Protein AF-A6EDP5-F1 (afdb_monomer_lite)

Structure (mmCIF, N/CA/C/O backbone):
data_AF-A6EDP5-F1
#
_entry.id   AF-A6EDP5-F1
#
loop_
_atom_site.group_PDB
_atom_site.id
_atom_site.type_symbol
_atom_site.label_atom_id
_atom_site.label_alt_id
_atom_site.label_comp_id
_atom_site.label_asym_id
_atom_site.label_entity_id
_atom_site.label_seq_id
_atom_site.pdbx_PDB_ins_code
_atom_site.Cartn_x
_atom_site.Cartn_y
_atom_site.Cartn_z
_atom_site.occupancy
_atom_site.B_iso_or_equiv
_atom_site.auth_seq_id
_atom_site.auth_comp_id
_atom_site.auth_asym_id
_atom_site.auth_atom_id
_atom_site.pdbx_PDB_model_num
ATOM 1 N N . MET A 1 1 ? -1.389 -6.671 48.870 1.00 50.72 1 MET A N 1
ATOM 2 C CA . MET A 1 1 ? -2.354 -5.549 48.772 1.00 50.72 1 MET A CA 1
ATOM 3 C C . MET A 1 1 ? -3.560 -5.818 47.858 1.00 50.72 1 MET A C 1
ATOM 5 O O . MET A 1 1 ? -4.533 -5.101 47.993 1.00 50.72 1 MET A O 1
ATOM 9 N N . SER A 1 2 ? -3.589 -6.879 47.038 1.00 59.62 2 SER A N 1
ATOM 10 C CA . SER A 1 2 ? -4.654 -7.112 46.032 1.00 59.62 2 SER A CA 1
ATOM 11 C C . SER A 1 2 ? -6.029 -7.586 46.565 1.00 59.62 2 SER A C 1
ATOM 13 O O . SER A 1 2 ? -7.015 -7.575 45.835 1.00 59.62 2 SER A O 1
ATOM 15 N N . ASN A 1 3 ? -6.148 -7.997 47.836 1.00 60.81 3 ASN A N 1
ATOM 16 C CA . ASN A 1 3 ? -7.415 -8.543 48.358 1.00 60.81 3 ASN A CA 1
ATOM 17 C C . ASN A 1 3 ? -8.449 -7.474 48.764 1.00 60.81 3 ASN A C 1
ATOM 19 O O . ASN A 1 3 ? -9.645 -7.742 48.697 1.00 60.81 3 ASN A O 1
ATOM 23 N N . LYS A 1 4 ? -8.019 -6.256 49.133 1.00 60.88 4 LYS A N 1
ATOM 24 C CA . LYS A 1 4 ? -8.944 -5.161 49.494 1.00 60.88 4 LYS A CA 1
ATOM 25 C C . LYS A 1 4 ? -9.646 -4.568 48.274 1.00 60.88 4 LYS A C 1
ATOM 27 O O . LYS A 1 4 ? -10.831 -4.266 48.337 1.00 60.88 4 LYS A O 1
ATOM 32 N N . GLU A 1 5 ? -8.931 -4.465 47.158 1.00 62.06 5 GLU A N 1
ATOM 33 C CA . GLU A 1 5 ? -9.486 -4.000 45.883 1.00 62.06 5 GLU A CA 1
ATOM 34 C C . GLU A 1 5 ? -10.570 -4.957 45.377 1.00 62.06 5 GLU A C 1
ATOM 36 O O . GLU A 1 5 ? -11.629 -4.523 44.935 1.00 62.06 5 GLU A O 1
ATOM 41 N N . LYS A 1 6 ? -10.353 -6.270 45.539 1.00 58.09 6 LYS A N 1
ATOM 42 C CA . LYS A 1 6 ? -11.328 -7.298 45.162 1.00 58.09 6 LYS A CA 1
ATOM 43 C C . LYS A 1 6 ? -12.625 -7.233 45.972 1.00 58.09 6 LYS A C 1
ATOM 45 O O . LYS A 1 6 ? -13.688 -7.395 45.384 1.00 58.09 6 LYS A O 1
ATOM 50 N N . MET A 1 7 ? -12.562 -6.956 47.279 1.00 61.91 7 MET A N 1
ATOM 51 C CA . MET A 1 7 ? -13.770 -6.765 48.100 1.00 61.91 7 MET A CA 1
ATOM 52 C C . MET A 1 7 ? 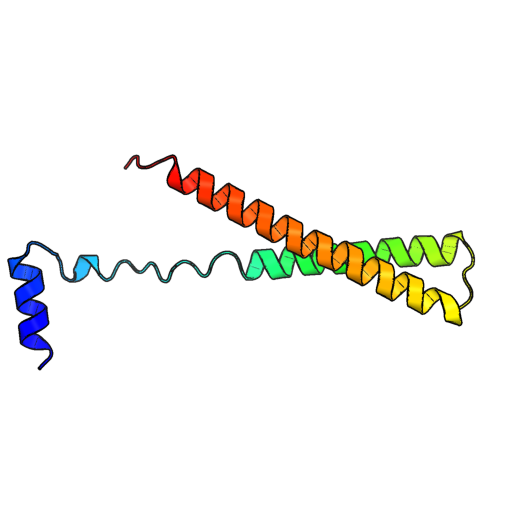-14.52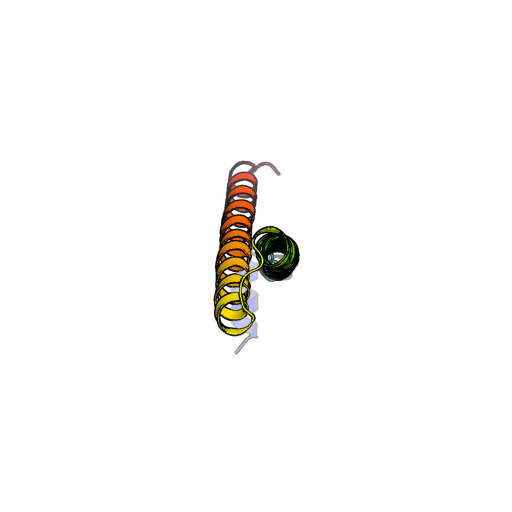5 -5.479 47.747 1.00 61.91 7 MET A C 1
ATOM 54 O O . MET A 1 7 ? -15.747 -5.508 47.646 1.00 61.91 7 MET A O 1
ATOM 58 N N . ALA A 1 8 ? -13.811 -4.378 47.485 1.00 63.31 8 ALA A N 1
ATOM 59 C CA . ALA A 1 8 ? -14.431 -3.091 47.161 1.00 63.31 8 ALA A CA 1
ATOM 60 C C . ALA A 1 8 ? -15.204 -3.091 45.824 1.00 63.31 8 ALA A C 1
ATOM 62 O O . ALA A 1 8 ? -16.061 -2.231 45.614 1.00 63.31 8 ALA A O 1
ATOM 63 N N . MET A 1 9 ? -14.901 -4.028 44.917 1.00 61.12 9 MET A N 1
ATOM 64 C CA . MET A 1 9 ? -15.670 -4.241 43.683 1.00 61.12 9 MET A CA 1
ATOM 65 C C . MET A 1 9 ? -16.977 -5.002 43.946 1.00 61.12 9 MET A C 1
ATOM 67 O O . MET A 1 9 ? -18.020 -4.601 43.437 1.00 61.12 9 MET A O 1
ATOM 71 N N . ILE A 1 10 ? -16.944 -6.025 44.806 1.00 59.75 10 ILE A N 1
ATOM 72 C CA . ILE A 1 10 ? -18.125 -6.826 45.173 1.00 59.75 10 ILE A CA 1
ATOM 73 C C . ILE A 1 10 ? -19.145 -5.965 45.940 1.00 59.75 10 ILE A C 1
ATOM 75 O O . ILE A 1 10 ? -20.340 -6.029 45.669 1.00 59.75 10 ILE A O 1
ATOM 79 N N . GLU A 1 11 ? -18.677 -5.090 46.836 1.00 59.25 11 GLU A N 1
ATOM 80 C CA . GLU A 1 11 ? -19.526 -4.165 47.612 1.00 59.25 11 GLU A CA 1
ATOM 81 C C . GLU A 1 11 ? -20.193 -3.075 46.753 1.00 59.25 11 GLU A C 1
ATOM 83 O O . GLU A 1 11 ? -21.225 -2.527 47.130 1.00 59.25 11 GLU A O 1
ATOM 88 N N . ARG A 1 12 ? -19.631 -2.778 45.572 1.00 58.50 12 ARG A N 1
ATOM 89 C CA . ARG A 1 12 ? -20.214 -1.863 44.575 1.00 58.50 12 ARG A CA 1
ATOM 90 C C . ARG A 1 12 ? -21.199 -2.550 43.617 1.00 58.50 12 ARG A C 1
ATOM 92 O O . ARG A 1 12 ? -21.653 -1.909 42.675 1.00 58.50 12 ARG A O 1
ATOM 99 N N . GLY A 1 13 ? -21.522 -3.831 43.833 1.00 53.59 13 GLY A N 1
ATOM 100 C CA . GLY A 1 13 ? -22.381 -4.616 42.938 1.00 53.59 13 GLY A CA 1
ATOM 101 C C . GLY A 1 13 ? -21.723 -4.953 41.595 1.00 53.59 13 GLY A C 1
ATOM 102 O O . GLY A 1 13 ? -22.411 -5.336 40.653 1.00 53.59 13 GLY A O 1
ATOM 103 N N . LEU A 1 14 ? -20.399 -4.793 41.491 1.00 56.78 14 LEU A N 1
ATOM 104 C CA . LEU A 1 14 ? -19.628 -5.141 40.304 1.00 56.78 14 LEU A CA 1
ATOM 105 C C . LEU A 1 14 ? -19.074 -6.551 40.488 1.00 56.78 14 LEU A C 1
ATOM 107 O O . LEU A 1 14 ? -18.115 -6.778 41.229 1.00 56.78 14 LEU A O 1
ATOM 111 N N . ASP A 1 15 ? -19.697 -7.503 39.801 1.00 56.62 15 ASP A N 1
ATOM 112 C CA . ASP A 1 15 ? -19.228 -8.878 39.729 1.00 56.62 15 ASP A CA 1
ATOM 113 C C . ASP A 1 15 ? -17.769 -8.907 39.224 1.00 56.62 15 ASP A C 1
ATOM 115 O O . ASP A 1 15 ? -17.494 -8.442 38.113 1.00 56.62 15 ASP A O 1
ATOM 119 N N . PRO A 1 16 ? -16.801 -9.475 39.967 1.00 50.28 16 PRO A N 1
ATOM 120 C CA . PRO A 1 16 ? -15.413 -9.598 39.510 1.00 50.28 16 PRO A CA 1
ATOM 121 C C . PRO A 1 16 ? -15.265 -10.557 38.312 1.00 50.28 16 PRO A C 1
ATOM 123 O O . PRO A 1 16 ? -14.209 -10.601 37.678 1.00 50.28 16 PRO A O 1
ATOM 126 N N . ILE A 1 17 ? -16.324 -11.304 37.975 1.00 51.50 17 ILE A N 1
ATOM 127 C CA . ILE A 1 17 ? -16.461 -12.101 36.745 1.00 51.50 17 ILE A CA 1
ATOM 128 C C . ILE A 1 17 ? -16.896 -11.228 35.550 1.00 51.50 17 ILE A C 1
ATOM 130 O O . ILE A 1 17 ? -16.655 -11.593 34.402 1.00 51.50 17 ILE A O 1
ATOM 134 N N . GLY A 1 18 ? -17.441 -10.036 35.794 1.00 46.34 18 GLY A N 1
ATOM 135 C CA . GLY A 1 18 ? -17.797 -9.044 34.778 1.00 46.34 18 GLY A CA 1
ATOM 136 C C . GLY A 1 18 ? -16.631 -8.177 34.297 1.00 46.34 18 GLY A C 1
ATOM 137 O O . GLY A 1 18 ? -16.857 -7.291 33.484 1.00 46.34 18 GLY A O 1
ATOM 138 N N . LEU A 1 19 ? -15.405 -8.420 34.783 1.00 48.62 19 LEU A N 1
ATOM 139 C CA . LEU A 1 19 ? -14.165 -7.858 34.222 1.00 48.62 19 LEU A CA 1
ATOM 140 C C . LEU A 1 19 ? -13.330 -8.918 33.473 1.00 48.62 19 LEU A C 1
ATOM 142 O O . LEU A 1 19 ? -12.227 -8.643 33.000 1.00 48.62 19 LEU A O 1
ATOM 146 N N . LYS A 1 20 ? -13.860 -10.149 33.383 1.00 43.41 20 LYS A N 1
ATOM 147 C CA . LYS A 1 20 ? -13.320 -11.268 32.596 1.00 43.41 20 LYS A CA 1
ATOM 148 C C . LYS A 1 20 ? -14.245 -11.644 31.430 1.00 43.41 20 LYS A C 1
ATOM 150 O O . LYS A 1 20 ? -14.209 -12.755 30.913 1.00 43.41 20 LYS A O 1
ATOM 155 N N . ASN A 1 21 ? -15.054 -10.708 30.964 1.00 44.31 21 ASN A N 1
ATOM 156 C CA . ASN A 1 21 ? -15.269 -10.533 29.534 1.00 44.31 21 ASN A CA 1
ATOM 157 C C . ASN A 1 21 ? -13.954 -9.924 29.014 1.00 44.31 21 ASN A C 1
ATOM 159 O O . ASN A 1 21 ? -13.790 -8.717 28.926 1.00 44.31 21 ASN A O 1
ATOM 163 N N . ASN A 1 22 ? -12.888 -10.699 28.795 1.00 42.59 22 ASN A N 1
ATOM 164 C CA . ASN A 1 22 ? -12.678 -11.476 27.562 1.00 42.59 22 ASN A CA 1
ATOM 165 C C . ASN A 1 22 ? -12.981 -10.723 26.256 1.00 42.59 22 ASN A C 1
ATOM 167 O O . ASN A 1 22 ? -12.955 -11.310 25.182 1.00 42.59 22 ASN A O 1
ATOM 171 N N . VAL A 1 23 ? -13.149 -9.410 26.315 1.00 44.25 23 VAL A N 1
ATOM 172 C CA . VAL A 1 23 ? -12.903 -8.534 25.194 1.00 44.25 23 VAL A CA 1
ATOM 173 C C . VAL A 1 23 ? -11.496 -8.008 25.444 1.00 44.25 23 VAL A C 1
ATOM 175 O O . VAL A 1 23 ? -11.284 -6.861 25.818 1.00 44.25 23 VAL A O 1
ATOM 178 N N . SER A 1 24 ? -10.484 -8.854 25.190 1.00 42.59 24 SER A N 1
ATOM 179 C CA . SER A 1 24 ? -9.345 -8.282 24.457 1.00 42.59 24 SER A CA 1
ATOM 180 C C . SER A 1 24 ? -10.025 -7.481 23.352 1.00 42.59 24 SER A C 1
ATOM 182 O O . SER A 1 24 ? -10.790 -8.143 22.647 1.00 42.59 24 SER A O 1
ATOM 184 N N . PRO A 1 25 ? -9.927 -6.135 23.254 1.00 48.34 25 PRO A N 1
ATOM 185 C CA . PRO A 1 25 ? -10.552 -5.430 22.138 1.00 48.34 25 PRO A CA 1
ATOM 186 C C . PRO A 1 25 ? -10.143 -6.241 20.915 1.00 48.34 25 PRO A C 1
ATOM 188 O O . PRO A 1 25 ? -8.930 -6.413 20.754 1.00 48.34 25 PRO A O 1
ATOM 191 N N . PRO A 1 26 ? -11.080 -6.928 20.222 1.00 49.84 26 PRO A N 1
ATOM 192 C CA . PRO A 1 26 ? -10.724 -7.964 19.265 1.00 49.84 26 PRO A CA 1
ATOM 193 C C . PRO A 1 26 ? -9.864 -7.231 18.269 1.00 49.84 26 PRO A C 1
ATOM 195 O O . PRO A 1 26 ? -10.411 -6.352 17.618 1.00 49.84 26 PRO A O 1
ATOM 198 N N . LYS A 1 27 ? -8.534 -7.444 18.316 1.00 54.56 27 LYS A N 1
ATOM 199 C CA . LYS A 1 27 ? -7.535 -6.489 17.805 1.00 54.56 27 LYS A CA 1
ATOM 200 C C . LYS A 1 27 ? -8.020 -6.044 16.435 1.00 54.56 27 LYS A C 1
ATOM 202 O O . LYS A 1 27 ? -7.943 -6.892 15.541 1.00 54.56 27 LYS A O 1
ATOM 207 N N . PRO A 1 28 ? -8.609 -4.835 16.301 1.00 57.53 28 PRO A N 1
ATOM 208 C CA . PRO A 1 28 ? -9.559 -4.597 15.229 1.00 57.53 28 PRO A CA 1
ATOM 209 C C . PRO A 1 28 ? -8.839 -4.841 13.920 1.00 57.53 28 PRO A C 1
ATOM 211 O O . PRO A 1 28 ? -7.823 -4.215 13.626 1.00 57.53 28 PRO A O 1
ATOM 214 N N . PHE A 1 29 ? -9.266 -5.918 13.266 1.00 64.50 29 PHE A N 1
ATOM 215 C CA . PHE A 1 29 ? -9.051 -6.194 11.862 1.00 64.50 29 PHE A CA 1
ATOM 216 C C . PHE A 1 29 ? -7.618 -6.005 11.335 1.00 64.50 29 PHE A C 1
ATOM 218 O O . PHE A 1 29 ? -7.429 -5.624 10.182 1.00 64.50 29 PHE A O 1
ATOM 225 N N . VAL A 1 30 ? -6.590 -6.357 12.120 1.00 73.69 30 VAL A N 1
ATOM 226 C CA . VAL A 1 30 ? -5.196 -6.362 11.630 1.00 73.69 30 VAL A CA 1
ATOM 227 C C . VAL A 1 30 ? -5.067 -7.290 10.416 1.00 73.69 30 VAL A C 1
ATOM 229 O O . VAL A 1 30 ? -4.459 -6.925 9.414 1.00 73.69 30 VAL A O 1
ATOM 232 N N . SER A 1 31 ? -5.723 -8.452 10.453 1.00 80.75 31 SER A N 1
ATOM 233 C CA . SER A 1 31 ? -5.807 -9.377 9.317 1.00 80.75 31 SER A CA 1
ATOM 234 C C . SER A 1 31 ? -6.555 -8.798 8.111 1.00 80.75 31 SER A C 1
ATOM 236 O O . SER A 1 31 ? -6.182 -9.100 6.983 1.00 80.75 31 SER A O 1
ATOM 238 N N . LEU A 1 32 ? -7.562 -7.941 8.315 1.00 83.25 32 LEU A N 1
ATOM 239 C CA . LEU A 1 32 ? -8.282 -7.279 7.221 1.00 83.25 32 LEU A CA 1
ATOM 240 C C . LEU A 1 32 ? -7.413 -6.198 6.570 1.00 83.25 32 LEU A C 1
ATOM 242 O O . LEU A 1 32 ? -7.376 -6.116 5.347 1.00 83.25 32 LEU A O 1
ATOM 246 N N . LYS A 1 33 ? -6.651 -5.444 7.376 1.00 86.56 33 LYS A N 1
ATOM 247 C CA . LYS A 1 33 ? -5.652 -4.478 6.895 1.00 86.56 33 LYS A CA 1
ATOM 248 C C . LYS A 1 33 ? -4.606 -5.150 6.027 1.00 86.56 33 LYS A C 1
ATOM 250 O O . LYS A 1 33 ? -4.386 -4.716 4.901 1.00 86.56 33 LYS A O 1
ATOM 255 N N . PHE A 1 34 ? -4.004 -6.234 6.516 1.00 89.62 34 PHE A N 1
ATOM 256 C CA . PHE A 1 34 ? -3.025 -6.989 5.736 1.00 89.62 34 PHE A CA 1
ATOM 257 C C . PHE A 1 34 ? -3.648 -7.687 4.524 1.00 89.62 34 PHE A C 1
ATOM 259 O O . PHE A 1 34 ? -3.021 -7.719 3.472 1.00 89.62 34 PHE A O 1
ATOM 266 N N . GLY A 1 35 ? -4.879 -8.196 4.634 1.00 91.69 35 GLY A N 1
ATOM 267 C CA . GLY A 1 35 ? -5.590 -8.817 3.518 1.00 91.69 35 GLY A CA 1
ATOM 268 C C . GLY A 1 35 ? -5.863 -7.831 2.385 1.00 91.69 35 GLY A C 1
ATOM 269 O O . GLY A 1 35 ? -5.506 -8.099 1.242 1.00 91.69 35 GLY A O 1
ATOM 270 N N . LEU A 1 36 ? -6.432 -6.663 2.693 1.00 90.88 36 LEU A N 1
ATOM 271 C CA . LEU A 1 36 ? -6.746 -5.651 1.683 1.00 90.88 36 LEU A CA 1
ATOM 272 C C . LEU A 1 36 ? -5.488 -4.976 1.119 1.00 90.88 36 LEU A C 1
ATOM 274 O O . LEU A 1 36 ? -5.450 -4.669 -0.071 1.00 90.88 36 LEU A O 1
ATOM 278 N N . LEU A 1 37 ? -4.437 -4.820 1.935 1.00 93.75 37 LEU A N 1
ATOM 279 C CA . LEU A 1 37 ? -3.106 -4.429 1.463 1.00 93.75 37 LEU A CA 1
ATOM 280 C C . LEU A 1 37 ? -2.589 -5.456 0.448 1.00 93.75 37 LEU A C 1
ATOM 282 O O . LEU A 1 37 ? -2.230 -5.075 -0.661 1.00 93.75 37 LEU A O 1
ATOM 286 N N . LEU A 1 38 ? -2.592 -6.750 0.790 1.00 94.50 38 LEU A N 1
ATOM 287 C CA . LEU A 1 38 ? -2.076 -7.808 -0.082 1.00 94.50 38 LEU A CA 1
ATOM 288 C C . LEU A 1 38 ? -2.873 -7.913 -1.389 1.00 94.50 38 LEU A C 1
ATOM 290 O O . LEU A 1 38 ? -2.282 -8.104 -2.448 1.00 94.50 38 LEU A O 1
ATOM 294 N N . VAL A 1 39 ? -4.196 -7.722 -1.331 1.00 95.69 39 VAL A N 1
ATOM 295 C CA . VAL A 1 39 ? -5.057 -7.637 -2.521 1.00 95.69 39 VAL A CA 1
ATOM 296 C C . VAL A 1 39 ? -4.678 -6.436 -3.387 1.00 95.69 39 VAL A C 1
ATOM 298 O O . VAL A 1 39 ? -4.513 -6.595 -4.594 1.00 95.69 39 VAL A O 1
ATOM 301 N N . GLY A 1 40 ? -4.495 -5.255 -2.789 1.00 95.88 40 GLY A N 1
ATOM 302 C CA . GLY A 1 40 ? -4.048 -4.058 -3.503 1.00 95.88 40 GLY A CA 1
ATOM 303 C C . GLY A 1 40 ? -2.670 -4.241 -4.141 1.00 95.88 40 GLY A C 1
ATOM 304 O O . GLY A 1 40 ? -2.478 -3.913 -5.305 1.00 95.88 40 GLY A O 1
ATOM 305 N N . LEU A 1 41 ? -1.724 -4.841 -3.421 1.00 96.19 41 LEU A N 1
ATOM 306 C CA . LEU A 1 41 ? -0.369 -5.105 -3.909 1.00 96.19 41 LEU A CA 1
ATOM 307 C C . LEU A 1 41 ? -0.379 -6.130 -5.058 1.00 96.19 41 LEU A C 1
ATOM 309 O O . LEU A 1 41 ? 0.254 -5.910 -6.087 1.00 96.19 41 LEU A O 1
ATOM 313 N N . GLY A 1 42 ? -1.166 -7.204 -4.934 1.00 95.75 42 GLY A N 1
ATOM 314 C CA . GLY A 1 42 ? -1.347 -8.202 -5.990 1.00 95.75 42 GLY A CA 1
ATOM 315 C C . GLY A 1 42 ? -2.009 -7.629 -7.246 1.00 95.75 42 GLY A C 1
ATOM 316 O O . GLY A 1 42 ? -1.484 -7.795 -8.345 1.00 95.75 42 GLY A O 1
ATOM 317 N N . LEU A 1 43 ? -3.124 -6.903 -7.094 1.00 96.38 43 LEU A N 1
ATOM 318 C CA . LEU A 1 43 ? -3.799 -6.241 -8.218 1.00 96.38 43 LEU A CA 1
ATOM 319 C C . LEU A 1 43 ? -2.915 -5.175 -8.863 1.00 96.38 43 LEU A C 1
ATOM 321 O O . LEU A 1 43 ? -2.828 -5.123 -10.087 1.00 96.38 43 LEU A O 1
ATOM 325 N N . GLY A 1 44 ? -2.222 -4.368 -8.061 1.00 95.94 44 GLY A N 1
ATOM 326 C CA . GLY A 1 44 ? -1.296 -3.352 -8.551 1.00 95.94 44 GLY A CA 1
ATOM 327 C C . GLY A 1 44 ? -0.178 -3.948 -9.399 1.00 95.94 44 GLY A C 1
ATOM 328 O O . GLY A 1 44 ? 0.142 -3.393 -10.447 1.00 95.94 44 GLY A O 1
ATOM 329 N N . LEU A 1 45 ? 0.361 -5.106 -9.004 1.00 95.12 45 LEU A N 1
ATOM 330 C CA . LEU A 1 45 ? 1.395 -5.803 -9.769 1.00 95.12 45 LEU A CA 1
ATOM 331 C C . LEU A 1 45 ? 0.857 -6.373 -11.088 1.00 95.12 45 LEU A C 1
ATOM 333 O O . LEU A 1 45 ? 1.492 -6.204 -12.128 1.00 95.12 45 LEU A O 1
ATOM 337 N N . LEU A 1 46 ? -0.327 -6.997 -11.067 1.00 95.25 46 LEU A N 1
ATOM 338 C CA . LEU A 1 46 ? -0.966 -7.526 -12.279 1.00 95.25 46 LEU A CA 1
ATOM 339 C C . LEU A 1 46 ? -1.302 -6.416 -13.283 1.00 95.25 46 LEU A C 1
ATOM 341 O O . LEU A 1 46 ? -1.030 -6.557 -14.475 1.00 95.25 46 LEU A O 1
ATOM 345 N N . ILE A 1 47 ? -1.861 -5.303 -12.802 1.00 94.81 47 ILE A N 1
ATOM 346 C CA . ILE A 1 47 ? -2.215 -4.148 -13.635 1.00 94.81 47 ILE A CA 1
ATOM 347 C C . ILE A 1 47 ? -0.952 -3.496 -14.199 1.00 94.81 47 ILE A C 1
ATOM 349 O O . ILE A 1 47 ? -0.899 -3.198 -15.390 1.00 94.81 47 ILE A O 1
ATOM 353 N N . SER A 1 48 ? 0.083 -3.326 -13.375 1.00 93.88 48 SER A N 1
ATOM 354 C CA . SER A 1 48 ? 1.359 -2.764 -13.819 1.00 93.88 48 SER A CA 1
ATOM 355 C C . SER A 1 48 ? 2.012 -3.605 -14.914 1.00 93.88 48 SER A C 1
ATOM 357 O O . SER A 1 48 ? 2.431 -3.067 -15.936 1.00 93.88 48 SER A O 1
ATOM 359 N N . LEU A 1 49 ? 2.000 -4.935 -14.765 1.00 92.00 49 LEU A N 1
ATOM 360 C CA . LEU A 1 49 ? 2.501 -5.847 -15.791 1.00 92.00 49 LEU A CA 1
ATOM 361 C C . LEU A 1 49 ? 1.749 -5.665 -17.115 1.00 92.00 49 LEU A C 1
ATOM 363 O O . LEU A 1 49 ? 2.367 -5.643 -18.176 1.00 92.00 49 LEU A O 1
ATOM 367 N N . PHE A 1 50 ? 0.425 -5.505 -17.061 1.00 92.44 50 PHE A N 1
ATOM 368 C CA . PHE A 1 50 ? -0.379 -5.272 -18.258 1.00 92.44 50 PHE A CA 1
ATOM 369 C C . PHE A 1 50 ? -0.032 -3.938 -18.934 1.00 92.44 50 PHE A C 1
ATOM 371 O O . PHE A 1 50 ? 0.088 -3.886 -20.156 1.00 92.44 50 PHE A O 1
ATOM 378 N N . ILE A 1 51 ? 0.191 -2.880 -18.148 1.00 90.75 51 ILE A N 1
ATOM 379 C CA . ILE A 1 51 ? 0.581 -1.551 -18.644 1.00 90.75 51 ILE A CA 1
ATOM 380 C C . ILE A 1 51 ? 1.961 -1.597 -19.307 1.00 90.75 51 ILE A C 1
ATOM 382 O O . ILE A 1 51 ? 2.098 -1.181 -20.456 1.00 90.75 51 ILE A O 1
ATOM 386 N N . VAL A 1 52 ? 2.968 -2.145 -18.619 1.00 90.81 52 VAL A N 1
ATOM 387 C CA . VAL A 1 52 ? 4.343 -2.249 -19.136 1.00 90.81 52 VAL A CA 1
ATOM 388 C C . VAL A 1 52 ? 4.369 -3.055 -20.435 1.00 90.81 52 VAL A C 1
ATOM 390 O O . VAL A 1 52 ? 4.996 -2.646 -21.411 1.00 90.81 52 VAL A O 1
ATOM 393 N N . ARG A 1 53 ? 3.627 -4.171 -20.490 1.00 87.81 53 ARG A N 1
ATOM 394 C CA . ARG A 1 53 ? 3.545 -5.017 -21.690 1.00 87.81 53 ARG A CA 1
ATOM 395 C C . ARG A 1 53 ? 2.732 -4.392 -22.821 1.00 87.81 53 ARG A C 1
ATOM 397 O O . ARG A 1 53 ? 3.060 -4.634 -23.976 1.00 87.81 53 ARG A O 1
ATOM 404 N N . GLY A 1 54 ? 1.694 -3.618 -22.510 1.00 89.06 54 GLY A N 1
ATOM 405 C CA . GLY A 1 54 ? 0.830 -2.984 -23.507 1.00 89.06 54 GLY A CA 1
ATOM 406 C C . GLY A 1 54 ? 1.437 -1.740 -24.156 1.00 89.06 54 GLY A C 1
ATOM 407 O O . GLY A 1 54 ? 1.158 -1.475 -25.320 1.00 89.06 54 GLY A O 1
ATOM 408 N N . ILE A 1 55 ? 2.262 -0.992 -23.418 1.00 88.44 55 ILE A N 1
ATOM 409 C CA . ILE A 1 55 ? 2.873 0.267 -23.885 1.00 88.44 55 ILE A CA 1
ATOM 410 C C . ILE A 1 55 ? 4.328 0.053 -24.351 1.00 88.44 55 ILE A C 1
ATOM 412 O O . ILE A 1 55 ? 4.934 0.968 -24.895 1.00 88.44 55 ILE A O 1
ATOM 416 N N . SER A 1 56 ? 4.877 -1.160 -24.200 1.00 84.31 56 SER A N 1
ATOM 417 C CA . SER A 1 56 ? 6.280 -1.476 -24.523 1.00 84.31 56 SER A CA 1
ATOM 418 C C . SER A 1 56 ? 7.254 -0.513 -23.836 1.00 84.31 56 SER A C 1
ATOM 420 O O . SER A 1 56 ? 8.154 0.032 -24.467 1.00 84.31 56 SER A O 1
ATOM 422 N N . VAL A 1 57 ? 7.026 -0.286 -22.539 1.00 85.44 57 VAL A N 1
ATOM 423 C CA . VAL A 1 57 ? 7.877 0.573 -21.706 1.00 85.44 57 VAL A CA 1
ATOM 424 C C . VAL A 1 57 ? 9.258 -0.067 -21.576 1.00 85.44 57 VAL A C 1
ATOM 426 O O . VAL A 1 57 ? 9.344 -1.274 -21.341 1.00 85.44 57 VAL A O 1
ATOM 429 N N . ASP A 1 58 ? 10.306 0.743 -21.719 1.00 86.88 58 ASP A N 1
ATOM 430 C CA . ASP A 1 58 ? 11.696 0.310 -21.566 1.00 86.88 58 ASP A CA 1
ATOM 431 C C . ASP A 1 58 ? 11.964 -0.193 -20.137 1.00 86.88 58 ASP A C 1
ATOM 433 O O . ASP A 1 58 ? 11.317 0.249 -19.181 1.00 86.88 58 ASP A O 1
ATOM 437 N N . ASP A 1 59 ? 12.904 -1.125 -19.966 1.00 80.81 59 ASP A N 1
ATOM 438 C CA . ASP A 1 59 ? 1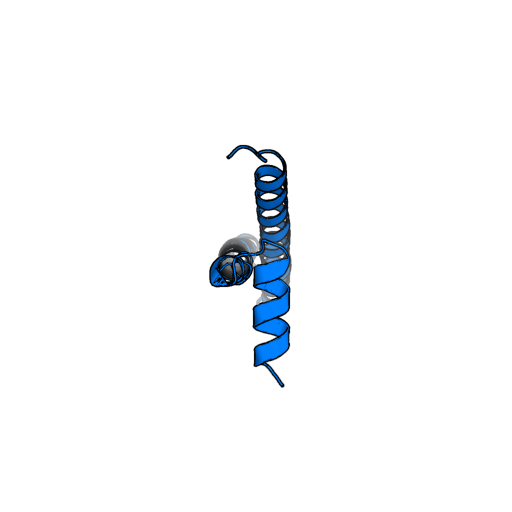3.119 -1.803 -18.677 1.00 80.81 59 ASP A CA 1
ATOM 439 C C . ASP A 1 59 ? 13.515 -0.817 -17.556 1.00 80.81 59 ASP A C 1
ATOM 441 O O . ASP A 1 59 ? 13.092 -0.979 -16.405 1.00 80.81 59 ASP A O 1
ATOM 445 N N . ASP A 1 60 ? 14.248 0.248 -17.903 1.00 84.69 60 ASP A N 1
ATOM 446 C CA . ASP A 1 60 ? 14.639 1.324 -16.983 1.00 84.69 60 ASP A CA 1
ATOM 447 C C . ASP A 1 60 ? 13.429 2.111 -16.440 1.00 84.69 60 ASP A C 1
ATOM 449 O O . ASP A 1 60 ? 13.389 2.491 -15.266 1.00 84.69 60 ASP A O 1
ATOM 453 N N . GLU A 1 61 ? 12.402 2.322 -17.266 1.00 86.31 61 GLU A N 1
ATOM 454 C CA . GLU A 1 61 ? 11.188 3.061 -16.895 1.00 86.31 61 GLU A CA 1
ATOM 455 C C . GLU A 1 61 ? 10.107 2.141 -16.310 1.00 86.31 61 GLU A C 1
ATOM 457 O O . GLU A 1 61 ? 9.296 2.560 -15.476 1.00 86.31 61 GLU A O 1
ATOM 462 N N . ALA A 1 62 ? 10.120 0.857 -16.679 1.00 89.00 62 ALA A N 1
ATOM 463 C CA . ALA A 1 62 ? 9.171 -0.139 -16.203 1.00 89.00 62 ALA A CA 1
ATOM 464 C C . ALA A 1 62 ? 9.204 -0.267 -14.675 1.00 89.00 62 ALA A C 1
ATOM 466 O O . ALA A 1 62 ? 8.153 -0.393 -14.042 1.00 89.00 62 ALA A O 1
ATOM 467 N N . ALA A 1 63 ? 10.388 -0.158 -14.061 1.00 90.62 63 ALA A N 1
ATOM 468 C CA . ALA A 1 63 ? 10.539 -0.155 -12.607 1.00 90.62 63 ALA A CA 1
ATOM 469 C C . ALA A 1 63 ? 9.692 0.944 -11.941 1.00 90.62 63 ALA A C 1
ATOM 471 O O . ALA A 1 63 ? 8.986 0.673 -10.965 1.00 90.62 63 ALA A O 1
ATOM 472 N N . ALA A 1 64 ? 9.690 2.161 -12.494 1.00 92.38 64 ALA A N 1
ATOM 473 C CA . ALA A 1 64 ? 8.884 3.263 -11.973 1.00 92.38 64 ALA A CA 1
ATOM 474 C C . ALA A 1 64 ? 7.379 2.965 -12.077 1.00 92.38 64 ALA A C 1
ATOM 476 O O . ALA A 1 64 ? 6.624 3.267 -11.150 1.00 92.38 64 ALA A O 1
ATOM 477 N N . VAL A 1 65 ? 6.948 2.303 -13.155 1.00 92.88 65 VAL A N 1
ATOM 478 C CA . VAL A 1 65 ? 5.551 1.881 -13.347 1.00 92.88 65 VAL A CA 1
ATOM 479 C C . VAL A 1 65 ? 5.154 0.795 -12.341 1.00 92.88 65 VAL A C 1
ATOM 481 O O . VAL A 1 65 ? 4.069 0.871 -11.757 1.00 92.88 65 VAL A O 1
ATOM 484 N N . TYR A 1 66 ? 6.028 -0.181 -12.069 1.00 92.19 66 TYR A N 1
ATOM 485 C CA . TYR A 1 66 ? 5.793 -1.202 -11.040 1.00 92.19 66 TYR A CA 1
ATOM 486 C C . TYR A 1 66 ? 5.669 -0.583 -9.654 1.00 92.19 66 TYR A C 1
ATOM 488 O O . TYR A 1 66 ? 4.653 -0.783 -8.988 1.00 92.19 66 TYR A O 1
ATOM 496 N N . PHE A 1 67 ? 6.649 0.217 -9.230 1.00 94.00 67 PHE A N 1
ATOM 497 C CA . PHE A 1 67 ? 6.616 0.863 -7.916 1.00 94.00 67 PHE A CA 1
ATOM 498 C C . PHE A 1 67 ? 5.452 1.848 -7.771 1.00 94.00 67 PHE A C 1
ATOM 500 O O . PHE A 1 67 ? 4.824 1.893 -6.708 1.00 94.00 67 PHE A O 1
ATOM 507 N N . GLY A 1 68 ? 5.126 2.594 -8.829 1.00 95.00 68 GLY A N 1
ATOM 508 C CA . GLY A 1 68 ? 4.002 3.527 -8.856 1.00 95.00 68 GLY A CA 1
ATOM 509 C C . GLY A 1 68 ? 2.664 2.815 -8.680 1.00 95.00 68 GLY A C 1
ATOM 510 O O . GLY A 1 68 ? 1.916 3.122 -7.749 1.00 95.00 68 GLY A O 1
ATOM 511 N N . CYS A 1 69 ? 2.381 1.807 -9.510 1.00 95.56 69 CYS A N 1
ATOM 512 C CA . CYS A 1 69 ? 1.153 1.021 -9.392 1.00 95.56 69 CYS A CA 1
ATOM 513 C C . CYS A 1 69 ? 1.078 0.281 -8.050 1.00 95.56 69 CYS A C 1
ATOM 515 O O . CYS A 1 69 ? 0.048 0.348 -7.381 1.00 95.56 69 CYS A O 1
ATOM 517 N N . LEU A 1 70 ? 2.159 -0.370 -7.612 1.00 95.56 70 LEU A N 1
ATOM 518 C CA . LEU A 1 70 ? 2.207 -1.051 -6.315 1.00 95.56 70 LEU A CA 1
ATOM 519 C C . LEU A 1 70 ? 1.894 -0.104 -5.153 1.00 95.56 70 LEU A C 1
ATOM 521 O O . LEU A 1 70 ? 1.091 -0.447 -4.287 1.00 95.56 70 LEU A O 1
ATOM 525 N N . SER A 1 71 ? 2.487 1.092 -5.147 1.00 95.31 71 SER A N 1
ATOM 526 C CA . SER A 1 71 ? 2.278 2.073 -4.076 1.00 95.31 71 SER A CA 1
ATOM 527 C C . SER A 1 71 ? 0.858 2.639 -4.087 1.00 95.31 71 SER A C 1
ATOM 529 O O . SER A 1 71 ? 0.240 2.758 -3.030 1.00 95.31 71 SER A O 1
ATOM 531 N N . ILE A 1 72 ? 0.306 2.936 -5.270 1.00 96.25 72 ILE A N 1
ATOM 532 C CA . ILE A 1 72 ? -1.061 3.459 -5.410 1.00 96.25 72 ILE A CA 1
ATOM 533 C C . ILE A 1 72 ? -2.088 2.408 -4.989 1.00 96.25 72 ILE A C 1
ATOM 535 O O . ILE A 1 72 ? -2.933 2.687 -4.138 1.00 96.25 72 ILE A O 1
ATOM 539 N N . PHE A 1 73 ? -2.024 1.197 -5.549 1.00 96.19 73 PHE A N 1
ATOM 540 C CA . PHE A 1 73 ? -2.999 0.150 -5.242 1.00 96.19 73 PHE A CA 1
ATOM 541 C C . PHE A 1 73 ? -2.818 -0.414 -3.829 1.00 96.19 73 PHE A C 1
ATOM 543 O O . PHE A 1 73 ? -3.811 -0.683 -3.153 1.00 96.19 73 PHE A O 1
ATOM 550 N N . GLY A 1 74 ? -1.582 -0.529 -3.336 1.00 95.62 74 GLY A N 1
ATOM 551 C CA . GLY A 1 74 ? -1.309 -0.877 -1.940 1.00 95.62 74 GLY A CA 1
ATOM 552 C C . GLY A 1 74 ? -1.849 0.176 -0.966 1.00 95.62 74 GLY A C 1
ATOM 553 O O . GLY A 1 74 ? -2.501 -0.170 0.021 1.00 95.62 74 GLY A O 1
ATOM 554 N N . GLY A 1 75 ? -1.660 1.464 -1.276 1.00 94.75 75 GLY A N 1
ATOM 555 C CA . GLY A 1 75 ? -2.220 2.579 -0.509 1.00 94.75 75 GLY A CA 1
ATOM 556 C C . GLY A 1 75 ? -3.751 2.603 -0.529 1.00 94.75 75 GLY A C 1
ATOM 557 O O . GLY A 1 75 ? -4.375 2.704 0.527 1.00 94.75 75 GLY A O 1
ATOM 558 N N . LEU A 1 76 ? -4.367 2.429 -1.704 1.00 96.25 76 LEU A N 1
ATOM 559 C CA . LEU A 1 76 ? -5.823 2.312 -1.854 1.00 96.25 76 LEU A CA 1
ATOM 560 C C . LEU A 1 76 ? -6.385 1.123 -1.069 1.00 96.25 76 LEU A C 1
ATOM 562 O O . LEU A 1 76 ? -7.405 1.275 -0.400 1.00 96.25 76 LEU A O 1
ATOM 566 N N . GLY A 1 77 ? -5.707 -0.027 -1.092 1.00 94.44 77 GLY A N 1
ATOM 567 C CA . GLY A 1 77 ? -6.065 -1.189 -0.277 1.00 94.44 77 GLY A CA 1
ATOM 568 C C . GLY A 1 77 ? -6.053 -0.869 1.220 1.00 94.44 77 GLY A C 1
ATOM 569 O O . GLY A 1 77 ? -6.975 -1.237 1.946 1.00 94.44 77 GLY A O 1
ATOM 570 N N . LEU A 1 78 ? -5.071 -0.097 1.692 1.00 92.44 78 LEU A N 1
ATOM 571 C CA . LEU A 1 78 ? -5.014 0.325 3.093 1.00 92.44 78 LEU A CA 1
ATOM 572 C C . LEU A 1 78 ? -6.143 1.310 3.455 1.00 92.44 78 LEU A C 1
ATOM 574 O O . LEU A 1 78 ? -6.795 1.151 4.490 1.00 92.44 78 LEU A O 1
ATOM 578 N N . ILE A 1 79 ? -6.408 2.300 2.593 1.00 93.75 79 ILE A N 1
ATOM 579 C CA . ILE A 1 79 ? -7.488 3.287 2.778 1.00 93.75 79 ILE A CA 1
ATOM 580 C C . ILE A 1 79 ? -8.848 2.586 2.798 1.00 93.75 79 ILE A C 1
ATOM 582 O O . ILE A 1 79 ? -9.662 2.833 3.689 1.00 93.75 79 ILE A O 1
ATOM 586 N N . ALA A 1 80 ? -9.086 1.670 1.860 1.00 92.38 80 ALA A N 1
ATOM 587 C CA . ALA A 1 80 ? -10.307 0.879 1.823 1.00 92.38 80 ALA A CA 1
ATOM 588 C C . ALA A 1 80 ? -10.463 0.042 3.102 1.00 92.38 80 ALA A C 1
ATOM 590 O O . ALA A 1 80 ? -11.559 -0.012 3.660 1.00 92.38 80 ALA A O 1
ATOM 591 N N . SER A 1 81 ? -9.374 -0.517 3.644 1.00 90.38 81 SER A N 1
ATOM 592 C CA . SER A 1 81 ? -9.436 -1.253 4.910 1.00 90.38 81 SER A CA 1
ATOM 593 C C . SER A 1 81 ? -9.843 -0.353 6.072 1.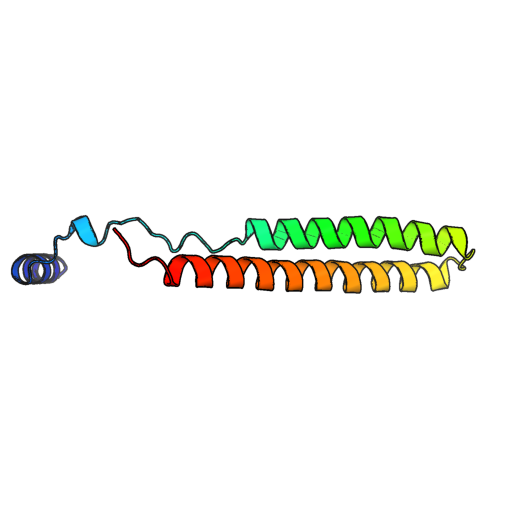00 90.38 81 SER A C 1
ATOM 595 O O .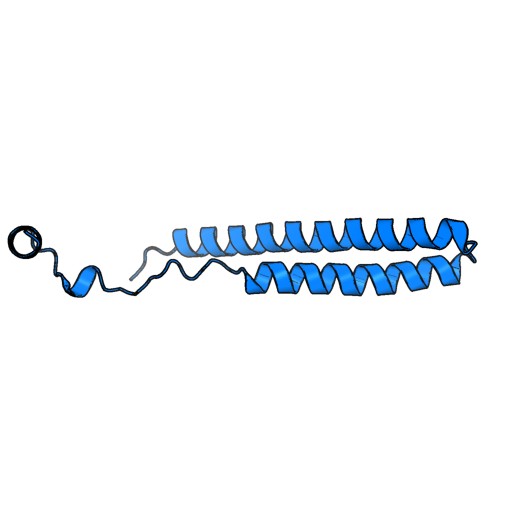 SER A 1 81 ? -10.588 -0.802 6.940 1.00 90.38 81 SER A O 1
ATOM 597 N N . TYR A 1 82 ? -9.377 0.897 6.097 1.00 89.06 82 TYR A N 1
ATOM 598 C CA . TYR A 1 82 ? -9.776 1.867 7.115 1.00 89.06 82 TYR A CA 1
ATOM 599 C C . TYR A 1 82 ? -11.261 2.235 7.000 1.00 89.06 82 TYR A C 1
ATOM 601 O O . TYR A 1 82 ? -11.965 2.292 8.007 1.00 89.06 82 TYR A O 1
ATOM 609 N N . ILE A 1 83 ? -11.763 2.432 5.777 1.00 89.56 83 ILE A N 1
ATOM 610 C CA . ILE A 1 83 ? -13.178 2.746 5.536 1.00 89.56 83 ILE A CA 1
ATOM 611 C C . ILE A 1 83 ? -14.073 1.572 5.950 1.00 89.56 83 ILE A C 1
ATOM 613 O O . ILE A 1 83 ? -15.094 1.789 6.602 1.00 89.56 83 ILE A O 1
ATOM 617 N N . VAL A 1 84 ? -13.703 0.334 5.609 1.00 87.44 84 VAL A N 1
ATOM 618 C CA . VAL A 1 84 ? -14.462 -0.868 5.999 1.00 87.44 84 VAL A CA 1
ATOM 619 C C . VAL A 1 84 ? -14.477 -1.035 7.520 1.00 87.44 84 VAL A C 1
ATOM 621 O O . VAL A 1 84 ? -15.542 -1.247 8.097 1.00 87.44 84 VAL A O 1
ATOM 624 N N . GLU A 1 85 ? -13.323 -0.870 8.174 1.00 85.06 85 GLU A N 1
ATOM 625 C CA . GLU A 1 85 ? -13.200 -0.919 9.637 1.00 85.06 85 GLU A CA 1
ATOM 626 C C . GLU A 1 85 ? -14.081 0.145 10.309 1.00 85.06 85 GLU A C 1
ATOM 628 O O . GLU A 1 85 ? -14.856 -0.172 11.213 1.00 85.06 85 GLU A O 1
ATOM 633 N N . LYS A 1 86 ? -14.040 1.390 9.818 1.00 83.38 86 LYS A N 1
ATOM 634 C CA . LYS A 1 86 ? -14.860 2.492 10.334 1.00 83.38 86 LYS A CA 1
ATOM 6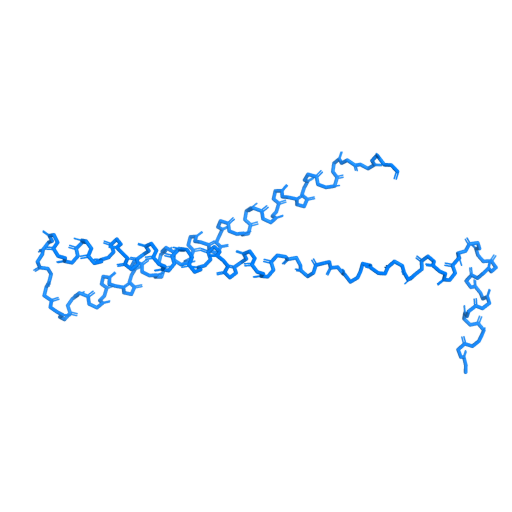35 C C . LYS A 1 86 ? -16.361 2.223 10.183 1.00 83.38 86 LYS A C 1
ATOM 637 O O . LYS A 1 86 ? -17.099 2.363 11.152 1.00 83.38 86 LYS A O 1
ATOM 642 N N . ASN A 1 87 ? -16.804 1.786 9.002 1.00 84.56 87 ASN A N 1
ATOM 643 C CA . ASN A 1 87 ? -18.217 1.473 8.755 1.00 84.56 87 ASN A CA 1
ATOM 644 C C . ASN A 1 87 ? -18.731 0.335 9.649 1.00 84.56 87 ASN A C 1
ATOM 646 O O . ASN A 1 87 ? -19.879 0.364 10.089 1.00 84.56 87 ASN A O 1
ATOM 650 N N . TRP A 1 88 ? -17.898 -0.675 9.915 1.00 82.25 88 TRP A N 1
ATOM 651 C CA . TRP A 1 88 ? -18.271 -1.780 10.797 1.00 82.25 88 TRP A CA 1
ATOM 652 C C . TRP A 1 88 ? -18.421 -1.319 12.253 1.00 82.25 88 TRP A C 1
ATOM 654 O O . TRP A 1 88 ? -19.390 -1.686 12.916 1.00 82.25 88 TRP A O 1
ATOM 664 N N . LEU A 1 89 ? -17.505 -0.470 12.732 1.00 79.56 89 LEU A N 1
ATOM 665 C CA . LEU A 1 89 ? -17.565 0.106 14.079 1.00 79.56 89 LEU A CA 1
ATOM 666 C C . LEU A 1 89 ? -18.785 1.019 14.269 1.00 79.56 89 LEU A C 1
ATOM 668 O O . LEU A 1 89 ? -19.450 0.930 15.301 1.00 79.56 89 LEU A O 1
ATOM 672 N N . ASP A 1 90 ? -19.108 1.853 13.278 1.00 77.00 90 ASP A N 1
ATOM 673 C CA . ASP A 1 90 ? -20.272 2.746 13.343 1.00 77.00 90 ASP A CA 1
ATOM 674 C C . ASP A 1 90 ? -21.592 1.953 13.383 1.00 77.00 90 ASP A C 1
ATOM 676 O O . ASP A 1 90 ? -22.483 2.287 14.164 1.00 77.00 90 ASP A O 1
ATOM 680 N N . LYS A 1 91 ? -21.696 0.838 12.640 1.00 75.62 91 LYS A N 1
ATOM 681 C CA . LYS A 1 91 ? -22.868 -0.057 12.708 1.00 75.62 91 LYS A CA 1
ATOM 682 C C . LYS A 1 91 ? -23.043 -0.718 14.076 1.00 75.62 91 LYS A C 1
ATOM 684 O O . LYS A 1 91 ? -24.164 -0.793 14.561 1.00 75.62 91 LYS A O 1
ATOM 689 N N . GLN A 1 92 ? -21.955 -1.160 14.708 1.00 70.25 92 GLN A N 1
ATOM 690 C CA . GLN A 1 92 ? -21.999 -1.771 16.047 1.00 70.25 92 GLN A CA 1
ATOM 691 C C . GLN A 1 92 ? -22.417 -0.770 17.133 1.00 70.25 92 GLN A C 1
ATOM 693 O O . GLN A 1 92 ? -23.018 -1.144 18.133 1.00 70.25 92 GLN A O 1
ATOM 698 N N . LYS A 1 93 ? -22.111 0.519 16.949 1.00 62.16 93 LYS A N 1
ATOM 699 C CA . LYS A 1 93 ? -22.463 1.572 17.912 1.00 62.16 93 LYS A CA 1
ATOM 700 C C . LYS A 1 93 ? -23.943 1.967 17.856 1.00 62.16 93 LYS A C 1
ATOM 702 O O . LYS A 1 93 ? -24.443 2.574 18.800 1.00 62.16 93 LYS A O 1
ATOM 707 N N . GLN A 1 94 ? -24.617 1.659 16.750 1.00 60.88 94 GLN A N 1
ATOM 708 C CA . GLN A 1 94 ? -25.991 2.075 16.477 1.00 60.88 94 GLN A CA 1
ATOM 709 C C . GLN A 1 94 ? -27.038 1.023 16.878 1.00 60.88 94 GLN A C 1
ATOM 711 O O . GLN A 1 94 ? -28.225 1.335 16.869 1.00 60.88 94 GLN A O 1
ATOM 716 N N . ASP A 1 95 ? -26.602 -0.165 17.311 1.00 55.41 95 ASP A N 1
ATOM 717 C CA . ASP A 1 95 ? -27.458 -1.227 17.849 1.00 55.41 95 ASP A CA 1
ATOM 718 C C . ASP A 1 95 ? -27.121 -1.506 19.334 1.00 55.41 95 ASP A C 1
ATOM 720 O O . ASP A 1 95 ? -26.462 -2.492 19.663 1.00 55.41 95 ASP A O 1
ATOM 724 N N . PRO A 1 96 ? -27.512 -0.625 20.278 1.00 50.22 96 PRO A N 1
ATOM 725 C CA . PRO A 1 96 ? -27.338 -0.867 21.714 1.00 50.22 96 PRO A CA 1
ATOM 726 C C . PRO A 1 96 ? -28.369 -1.871 22.284 1.00 50.22 96 PRO A C 1
ATOM 728 O O . PRO A 1 96 ? -28.720 -1.786 23.457 1.00 50.22 96 PRO A O 1
ATOM 731 N N . GLY A 1 97 ? -28.897 -2.787 21.467 1.00 60.97 97 GLY A N 1
ATOM 732 C CA . GLY A 1 97 ? -30.073 -3.601 21.777 1.00 60.97 97 GLY A CA 1
ATOM 733 C C . GLY A 1 97 ? -29.808 -5.087 22.020 1.00 60.97 97 GLY A C 1
ATOM 734 O O . GLY A 1 97 ? -30.297 -5.906 21.245 1.00 60.97 97 GLY A O 1
ATOM 735 N N . LEU A 1 98 ? -29.114 -5.431 23.114 1.00 44.03 98 LEU A N 1
ATOM 736 C CA . LEU A 1 98 ? -29.510 -6.533 24.014 1.00 44.03 98 LEU A CA 1
ATOM 737 C C . LEU A 1 98 ? -28.874 -6.371 25.403 1.00 44.03 98 LEU A C 1
ATOM 739 O O . LEU A 1 98 ? -27.626 -6.420 25.490 1.00 44.03 98 LEU A O 1
#

Secondary structure (DSSP, 8-state):
-HHHHHHHHHTTT--GGGG--------TTHHHHHHHHHHHHHHHHHHHHHHHHHHT--HHHHHHHHHHHHHHHHHHHHHHHHHHHHHHHHHHHS----

Sequence (98 aa):
MSNKEKMAMIERGLDPIGLKNNVSPPKPFVSLKFGLLLVGLGLGLLISLFIVRGISVDDDEAAAVYFGCLSIFGGLGLIASYIVEKNWLDKQKQDPGL

pLDDT: mean 77.18, std 18.11, range [42.59, 96.38]

Radius of gyration: 24.19 Å; chains: 1; bounding box: 45×16×74 Å

Foldseek 3Di:
DPPVVVVVCVVVVHDPVNVPPPPPVVPQPPVQLVVLLVVLQVVLQVVLVVVCVVVVDDPVCSVVSNVVSNCVSSVVSNVVSVVVSVVVVVVVVVPPDD